Protein AF-X1APF7-F1 (afdb_monomer)

Sequence (61 aa):
CTPIDFLMLKPNSLRTPYTNIELAHSLNKPLRLAQKMSYCLRKMEMVKVVGKKGRSFLFDF

Solvent-accessible surface area (backbone atoms only — not comparable to full-atom values): 3601 Å² total; per-residue (Å²): 136,60,81,65,61,62,59,70,69,53,50,90,83,58,63,79,69,31,35,46,63,56,48,9,60,56,67,75,47,61,52,72,57,30,46,51,49,54,48,52,36,36,76,67,69,58,32,44,78,79,50,67,60,87,95,40,54,22,35,32,110

Structure (mmCIF, N/CA/C/O backbone):
data_AF-X1APF7-F1
#
_entry.id   AF-X1APF7-F1
#
loop_
_atom_site.group_PDB
_atom_site.id
_atom_site.type_symbol
_atom_site.label_atom_id
_atom_site.label_alt_id
_atom_site.label_comp_id
_atom_site.label_asym_id
_atom_site.label_entity_id
_atom_site.label_seq_id
_atom_site.pdbx_PDB_ins_code
_atom_site.Cartn_x
_atom_site.Cartn_y
_atom_site.Cartn_z
_atom_site.occupancy
_atom_site.B_iso_or_equiv
_atom_site.auth_seq_id
_atom_site.auth_comp_id
_atom_site.auth_asym_id
_atom_site.auth_atom_id
_atom_site.pdbx_PDB_model_num
ATOM 1 N N . CYS A 1 1 ? 20.889 0.976 -2.624 1.00 50.34 1 CYS A N 1
ATOM 2 C CA . CYS A 1 1 ? 19.435 0.750 -2.575 1.00 50.34 1 CYS A CA 1
ATOM 3 C C . CYS A 1 1 ? 18.777 1.627 -3.625 1.00 50.34 1 CYS A C 1
ATOM 5 O O . CYS A 1 1 ? 18.831 2.847 -3.499 1.00 50.34 1 CYS A O 1
ATOM 7 N N . THR A 1 2 ? 18.249 1.032 -4.688 1.00 61.91 2 THR A N 1
ATOM 8 C CA . THR A 1 2 ? 17.447 1.740 -5.690 1.00 61.91 2 THR A CA 1
ATOM 9 C C . THR A 1 2 ? 15.979 1.771 -5.239 1.00 61.91 2 THR A C 1
ATOM 11 O O . THR A 1 2 ? 15.575 0.928 -4.437 1.00 61.91 2 THR A O 1
ATOM 14 N N . PRO A 1 3 ? 15.149 2.716 -5.710 1.00 64.25 3 PRO A N 1
ATOM 15 C CA . PRO A 1 3 ? 13.722 2.773 -5.365 1.00 64.25 3 PRO A CA 1
ATOM 16 C C . PRO A 1 3 ? 12.950 1.459 -5.595 1.00 64.25 3 PRO A C 1
ATOM 18 O O . PRO A 1 3 ? 12.017 1.157 -4.854 1.00 64.25 3 PRO A O 1
ATOM 21 N N . ILE A 1 4 ? 13.385 0.648 -6.566 1.00 67.88 4 ILE A N 1
ATOM 22 C CA . ILE A 1 4 ? 12.840 -0.682 -6.881 1.00 67.88 4 ILE A CA 1
ATOM 23 C C . ILE A 1 4 ? 13.008 -1.681 -5.727 1.00 67.88 4 ILE A C 1
ATOM 25 O O . ILE A 1 4 ? 12.129 -2.519 -5.520 1.00 67.88 4 ILE A O 1
ATOM 29 N N . ASP A 1 5 ? 14.067 -1.561 -4.922 1.00 68.38 5 ASP A N 1
ATOM 30 C CA . ASP A 1 5 ? 14.299 -2.454 -3.777 1.00 68.38 5 ASP A CA 1
ATOM 31 C C . ASP A 1 5 ? 13.155 -2.346 -2.753 1.00 68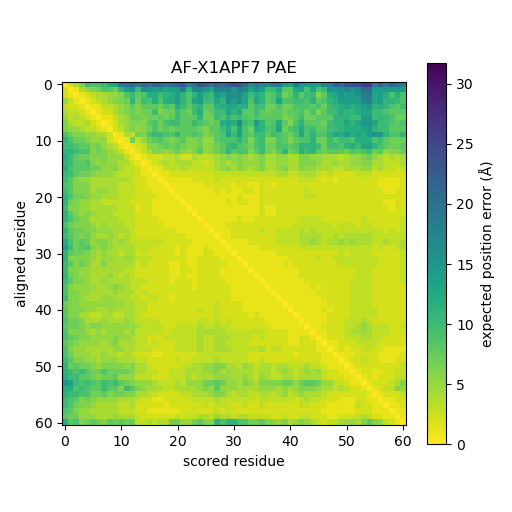.38 5 ASP A C 1
ATOM 33 O O . ASP A 1 5 ? 12.791 -3.322 -2.099 1.00 68.38 5 ASP A O 1
ATOM 37 N N . PHE A 1 6 ? 12.513 -1.175 -2.657 1.00 66.75 6 PHE A N 1
ATOM 38 C CA . PHE A 1 6 ? 11.345 -0.973 -1.799 1.00 66.75 6 PHE A CA 1
ATOM 39 C C . PHE A 1 6 ? 10.069 -1.611 -2.360 1.00 66.75 6 PHE A C 1
ATOM 41 O O . PHE A 1 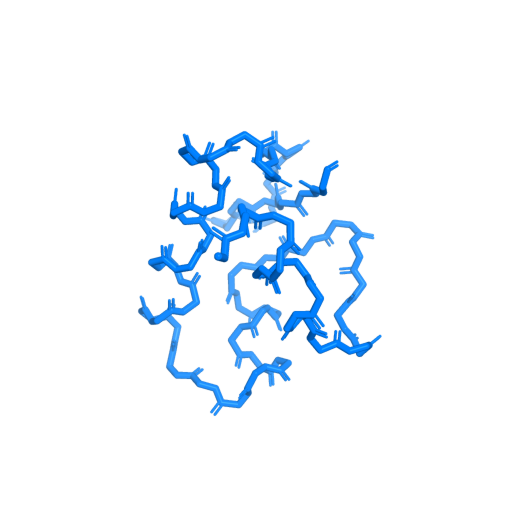6 ? 9.186 -1.968 -1.579 1.00 66.75 6 PHE A O 1
ATOM 48 N N . LEU A 1 7 ? 9.969 -1.796 -3.682 1.00 67.31 7 LEU A N 1
ATOM 49 C CA . LEU A 1 7 ? 8.870 -2.540 -4.306 1.00 67.31 7 LEU A CA 1
ATOM 50 C C . LEU A 1 7 ? 8.935 -4.025 -3.951 1.00 67.31 7 LEU A C 1
ATOM 52 O O . LEU A 1 7 ? 7.902 -4.652 -3.736 1.00 67.31 7 LEU A O 1
ATOM 56 N N . MET A 1 8 ? 10.146 -4.580 -3.857 1.00 69.19 8 MET A N 1
ATOM 57 C CA . MET A 1 8 ? 10.354 -5.986 -3.498 1.00 69.19 8 MET A CA 1
ATOM 58 C C . MET A 1 8 ? 9.999 -6.296 -2.039 1.00 69.19 8 MET A C 1
ATOM 60 O O . MET A 1 8 ? 9.710 -7.441 -1.710 1.00 69.19 8 MET A O 1
ATOM 64 N N . LEU A 1 9 ? 9.936 -5.280 -1.173 1.00 69.44 9 LEU A N 1
ATOM 65 C CA . LEU A 1 9 ? 9.443 -5.409 0.205 1.00 69.44 9 LEU A CA 1
ATOM 66 C C . LEU A 1 9 ? 7.907 -5.482 0.292 1.00 69.44 9 LEU A C 1
ATOM 68 O O . LEU A 1 9 ? 7.346 -5.534 1.391 1.00 69.44 9 LEU A O 1
ATOM 72 N N . LYS A 1 10 ? 7.206 -5.461 -0.848 1.00 70.75 10 LYS A N 1
ATOM 73 C CA . LYS A 1 10 ? 5.753 -5.607 -0.910 1.00 70.75 10 LYS A CA 1
ATOM 74 C C . LYS A 1 10 ? 5.330 -6.983 -0.371 1.00 70.75 10 LYS A C 1
ATOM 76 O O . LYS A 1 10 ? 5.854 -8.005 -0.808 1.00 70.75 10 LYS A O 1
ATOM 81 N N . PRO A 1 11 ? 4.294 -7.049 0.481 1.00 73.19 11 PRO A N 1
ATOM 82 C CA . PRO A 1 11 ? 3.665 -8.313 0.834 1.00 73.19 11 PRO A CA 1
ATOM 83 C C . PRO A 1 11 ? 3.088 -8.988 -0.413 1.00 73.19 11 PRO A C 1
ATOM 85 O O . PRO A 1 11 ? 2.249 -8.407 -1.108 1.00 73.19 11 PRO A O 1
ATOM 88 N N . ASN A 1 12 ? 3.471 -10.239 -0.670 1.00 74.25 12 ASN A N 1
ATOM 89 C CA . ASN A 1 12 ? 2.944 -11.031 -1.792 1.00 74.25 12 ASN A CA 1
ATOM 90 C C . ASN A 1 12 ? 1.405 -11.140 -1.782 1.00 74.25 12 ASN A C 1
ATOM 92 O O . ASN A 1 12 ? 0.789 -11.354 -2.822 1.00 74.25 12 ASN A O 1
ATOM 96 N N . SER A 1 13 ? 0.777 -10.947 -0.620 1.00 79.25 13 SER A N 1
ATOM 97 C CA . SER A 1 13 ? -0.674 -10.960 -0.427 1.00 79.25 13 SER A CA 1
ATOM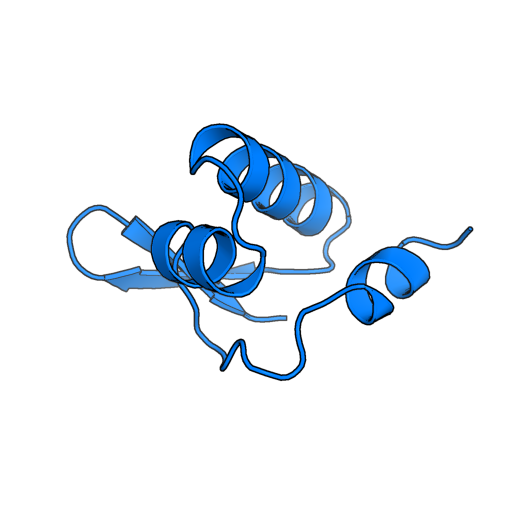 98 C C . SER A 1 13 ? -1.401 -9.700 -0.916 1.00 79.25 13 SER A C 1
ATOM 100 O O . SER A 1 13 ? -2.625 -9.729 -1.056 1.00 79.25 13 SER A O 1
ATOM 102 N N . LEU A 1 14 ? -0.696 -8.595 -1.189 1.00 86.44 14 LEU A N 1
ATOM 103 C CA . LEU A 1 14 ? -1.321 -7.342 -1.611 1.00 86.44 14 LEU A CA 1
ATOM 104 C 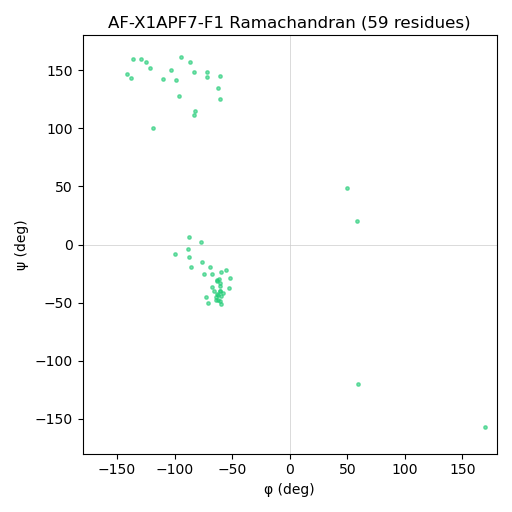C . LEU A 1 14 ? -1.602 -7.355 -3.122 1.00 86.44 14 LEU A C 1
ATOM 106 O O . LEU A 1 14 ? -0.684 -7.321 -3.945 1.00 86.44 14 LEU A O 1
ATOM 110 N N . ARG A 1 15 ? -2.882 -7.390 -3.492 1.00 87.31 15 ARG A N 1
ATOM 111 C CA . ARG A 1 15 ? -3.342 -7.287 -4.888 1.00 87.31 15 ARG A CA 1
ATOM 112 C C . ARG A 1 15 ? -3.429 -5.824 -5.315 1.00 87.31 15 ARG A C 1
ATOM 114 O O . ARG A 1 15 ? -3.730 -4.982 -4.479 1.00 87.31 15 ARG A O 1
ATOM 121 N N . THR A 1 16 ? -3.194 -5.527 -6.591 1.00 88.44 16 THR A N 1
ATOM 122 C CA . THR A 1 16 ? -3.421 -4.187 -7.150 1.00 88.44 16 THR A CA 1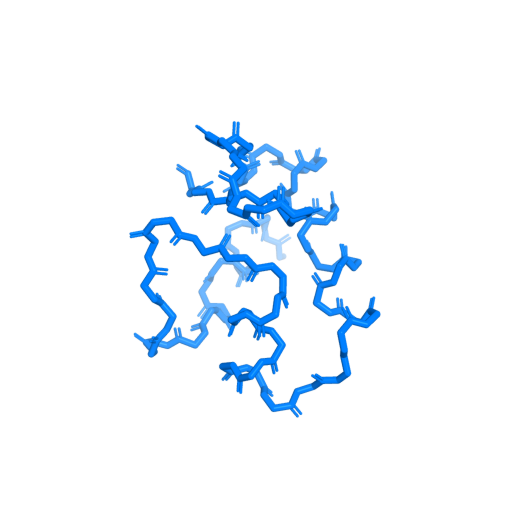
ATOM 123 C C . THR A 1 16 ? -4.721 -4.136 -7.972 1.00 88.44 16 THR A C 1
ATOM 125 O O . THR A 1 16 ? -5.132 -5.168 -8.508 1.00 88.44 16 THR A O 1
ATOM 128 N N . PRO A 1 17 ? -5.405 -2.977 -8.048 1.00 92.88 17 PRO A N 1
ATOM 129 C CA . PRO A 1 17 ? -5.135 -1.761 -7.283 1.00 92.88 17 PRO A CA 1
ATOM 130 C C . PRO A 1 17 ? -5.529 -1.910 -5.805 1.00 92.88 17 PRO A C 1
ATOM 132 O O . PRO A 1 17 ? -6.478 -2.618 -5.473 1.00 92.88 17 PRO A O 1
ATOM 135 N N . TYR A 1 18 ? -4.811 -1.225 -4.915 1.00 92.88 18 TYR A N 1
ATOM 136 C CA . TYR A 1 18 ? -5.015 -1.303 -3.465 1.00 92.88 18 TYR A CA 1
ATOM 137 C C . TYR A 1 18 ? -5.249 0.061 -2.823 1.00 92.88 18 TYR A C 1
ATOM 139 O O . TYR A 1 18 ? -4.816 1.106 -3.302 1.00 92.88 18 TYR A O 1
ATOM 147 N N . THR A 1 19 ? -5.896 0.055 -1.669 1.00 95.25 19 THR A N 1
ATOM 148 C CA . THR A 1 19 ? -6.016 1.202 -0.770 1.00 95.25 19 THR A CA 1
ATOM 149 C C . THR A 1 19 ? -4.929 1.179 0.304 1.00 95.25 19 THR A C 1
ATOM 151 O O . THR A 1 19 ? -4.364 0.138 0.635 1.00 95.25 19 THR A O 1
ATOM 154 N N . ASN A 1 20 ? -4.680 2.323 0.948 1.00 93.69 20 ASN A N 1
ATOM 155 C CA . ASN A 1 20 ? -3.779 2.376 2.110 1.00 93.69 20 ASN A CA 1
ATOM 156 C C . ASN A 1 20 ? -4.239 1.485 3.279 1.00 93.69 20 ASN A C 1
ATOM 158 O O . ASN A 1 20 ? -3.411 1.095 4.096 1.00 93.69 20 ASN A O 1
ATOM 162 N N . ILE A 1 21 ? -5.537 1.169 3.361 1.00 94.12 21 ILE A N 1
ATOM 163 C CA . ILE A 1 21 ? -6.094 0.243 4.355 1.00 94.12 21 ILE A CA 1
ATOM 164 C C . ILE A 1 21 ? -5.658 -1.187 4.027 1.00 94.12 21 ILE A C 1
ATOM 166 O O . ILE A 1 21 ? -5.092 -1.861 4.882 1.00 94.12 21 ILE A O 1
ATOM 170 N N . GLU A 1 22 ? -5.844 -1.625 2.780 1.00 93.19 22 GLU A N 1
ATOM 171 C CA . GLU A 1 22 ? -5.405 -2.950 2.317 1.00 93.19 22 GLU A CA 1
ATOM 172 C C . GLU A 1 22 ? -3.877 -3.106 2.451 1.00 93.19 22 GLU A C 1
ATOM 174 O O . GLU A 1 22 ? -3.407 -4.130 2.947 1.00 93.19 22 GLU A O 1
ATOM 179 N N . LEU A 1 23 ? -3.102 -2.058 2.139 1.00 91.50 23 LEU A N 1
ATOM 180 C CA . LEU A 1 23 ? -1.654 -2.026 2.381 1.00 91.50 23 LEU A CA 1
ATOM 181 C C . LEU A 1 23 ? -1.319 -2.184 3.875 1.00 91.50 23 LEU A C 1
ATOM 183 O O . LEU A 1 23 ? -0.489 -3.020 4.229 1.00 91.50 23 LEU A O 1
ATOM 187 N N . ALA A 1 24 ? -1.980 -1.428 4.756 1.00 92.62 24 ALA A N 1
ATOM 188 C CA . ALA A 1 24 ? -1.764 -1.494 6.202 1.00 92.62 24 ALA A CA 1
ATOM 189 C C . ALA A 1 24 ? -2.040 -2.896 6.769 1.00 92.62 24 ALA A C 1
ATOM 191 O O . ALA A 1 24 ? -1.224 -3.420 7.530 1.00 92.62 24 ALA A O 1
ATOM 192 N N . HIS A 1 25 ? -3.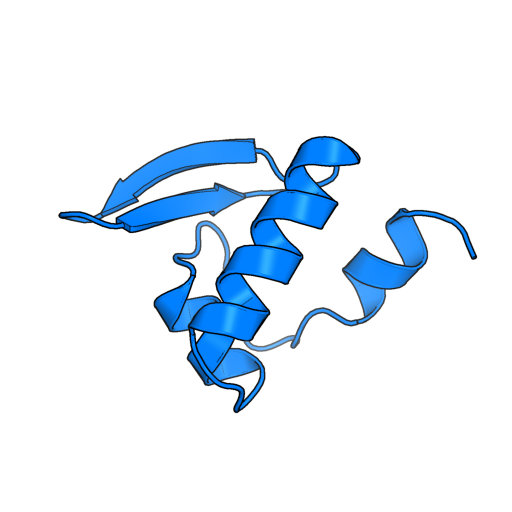139 -3.525 6.341 1.00 92.19 25 HIS A N 1
ATOM 193 C CA . HIS A 1 25 ? -3.472 -4.899 6.714 1.00 92.19 25 HIS A CA 1
ATOM 194 C C . HIS A 1 25 ? -2.439 -5.900 6.196 1.00 92.19 25 HIS A C 1
ATOM 196 O O . HIS A 1 25 ? -1.979 -6.739 6.964 1.00 92.19 25 HIS A O 1
ATOM 202 N N . SER A 1 26 ? -2.021 -5.786 4.931 1.00 90.50 26 SER A N 1
ATOM 203 C CA . SER A 1 26 ?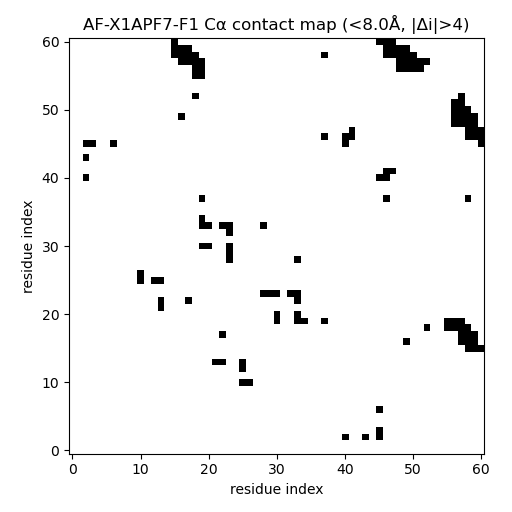 -1.035 -6.703 4.341 1.00 90.50 26 SER A CA 1
ATOM 204 C C . SER A 1 26 ? 0.339 -6.635 5.019 1.00 90.50 26 SER A C 1
ATOM 206 O O . SER A 1 26 ? 1.037 -7.640 5.099 1.00 90.50 26 SER A O 1
ATOM 208 N N . LEU A 1 27 ? 0.709 -5.462 5.543 1.00 87.25 27 LEU A N 1
ATOM 209 C CA . LEU A 1 27 ? 1.956 -5.237 6.275 1.00 87.25 27 LEU A CA 1
ATOM 210 C C . LEU A 1 27 ? 1.839 -5.535 7.776 1.00 87.25 27 LEU A C 1
ATOM 212 O O . LEU A 1 27 ? 2.854 -5.528 8.472 1.00 87.25 27 LEU A O 1
ATOM 216 N N . ASN A 1 28 ? 0.621 -5.734 8.291 1.00 90.12 28 ASN A N 1
ATOM 217 C CA . ASN A 1 28 ? 0.317 -5.730 9.722 1.00 90.12 28 ASN A CA 1
ATOM 218 C C . ASN A 1 28 ? 0.900 -4.487 10.434 1.00 90.12 28 ASN A C 1
ATOM 220 O O . ASN A 1 28 ? 1.619 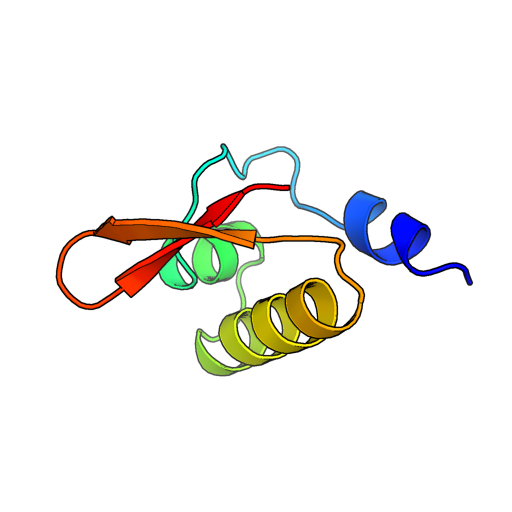-4.576 11.434 1.00 90.12 28 ASN A O 1
ATOM 224 N N . LYS A 1 29 ? 0.654 -3.300 9.860 1.00 91.69 29 LYS A N 1
ATOM 225 C CA . LYS A 1 29 ? 1.162 -2.011 10.355 1.00 91.69 29 LYS A CA 1
ATOM 226 C C . LYS A 1 29 ? 0.048 -0.971 10.485 1.00 91.69 29 LYS A C 1
ATOM 228 O O . LYS A 1 29 ? -0.972 -1.069 9.808 1.00 91.69 29 LYS A O 1
ATOM 233 N N . PRO A 1 30 ? 0.249 0.084 11.297 1.00 95.12 30 PRO A N 1
ATOM 234 C CA . PRO A 1 30 ? -0.710 1.179 11.394 1.00 95.12 30 PRO A CA 1
ATOM 235 C C . PRO A 1 30 ? -0.926 1.893 10.053 1.00 95.12 30 PRO A C 1
ATOM 237 O O . PRO A 1 30 ? 0.025 2.137 9.305 1.00 95.12 30 PRO A O 1
ATOM 240 N N . LEU A 1 31 ? -2.159 2.347 9.802 1.00 93.44 31 LEU A N 1
ATOM 241 C CA . LEU A 1 31 ? -2.548 3.055 8.574 1.00 93.44 31 LEU A CA 1
ATOM 242 C C . LEU A 1 31 ? -1.648 4.260 8.254 1.00 93.44 31 LEU A C 1
ATOM 244 O O . LEU A 1 31 ? -1.311 4.500 7.096 1.00 93.44 31 LEU A O 1
ATOM 248 N N . ARG A 1 32 ? -1.211 5.001 9.280 1.00 93.50 32 ARG A N 1
ATOM 249 C CA . ARG A 1 32 ? -0.319 6.159 9.114 1.00 93.50 32 ARG A CA 1
ATOM 250 C C . ARG A 1 32 ? 1.023 5.779 8.483 1.00 93.50 32 ARG A C 1
ATOM 252 O O . ARG A 1 32 ? 1.586 6.581 7.741 1.00 93.50 32 ARG A O 1
ATOM 259 N N . LEU A 1 33 ? 1.540 4.580 8.763 1.00 90.06 33 LEU A N 1
ATOM 260 C CA . LEU A 1 33 ? 2.782 4.100 8.159 1.00 90.06 33 LEU A CA 1
ATOM 261 C C . LEU A 1 33 ? 2.557 3.730 6.690 1.00 90.06 33 LEU A C 1
ATOM 263 O O . LEU A 1 33 ? 3.309 4.187 5.835 1.00 90.06 33 LEU A O 1
ATOM 267 N N . ALA A 1 34 ? 1.473 3.010 6.391 1.00 91.50 34 ALA A N 1
ATOM 268 C CA . ALA A 1 34 ? 1.088 2.671 5.021 1.00 91.50 34 ALA A CA 1
ATOM 269 C C . ALA A 1 34 ? 0.882 3.924 4.146 1.00 91.50 34 ALA A C 1
ATOM 271 O O . ALA A 1 34 ? 1.368 3.987 3.023 1.00 91.50 34 ALA A O 1
ATOM 272 N N . GLN A 1 35 ? 0.247 4.973 4.680 1.00 92.50 35 GLN A N 1
ATOM 273 C CA . GLN A 1 35 ? 0.082 6.250 3.976 1.00 92.50 35 GLN A CA 1
ATOM 274 C C . GLN A 1 35 ? 1.419 6.928 3.652 1.00 92.50 35 GLN A C 1
ATOM 276 O O . GLN A 1 35 ? 1.590 7.428 2.540 1.00 92.50 35 GLN A O 1
ATOM 281 N N . LYS A 1 36 ? 2.369 6.940 4.600 1.00 92.31 36 LYS A N 1
ATOM 282 C CA . LYS A 1 36 ? 3.722 7.464 4.358 1.00 92.31 36 LYS A CA 1
ATOM 283 C C . LYS A 1 36 ? 4.445 6.648 3.288 1.00 92.31 36 LYS A C 1
ATOM 285 O O . LYS A 1 36 ? 5.054 7.242 2.408 1.00 92.31 36 LYS A O 1
ATOM 290 N N . MET A 1 37 ? 4.331 5.320 3.324 1.00 89.56 37 MET A N 1
ATOM 291 C CA . MET A 1 37 ? 4.916 4.443 2.304 1.00 89.56 37 MET A CA 1
ATOM 292 C C . MET A 1 37 ? 4.355 4.751 0.916 1.00 89.56 37 MET A C 1
ATOM 294 O O . MET A 1 37 ? 5.128 5.037 0.008 1.00 89.56 37 MET A O 1
ATOM 298 N N . SER A 1 38 ? 3.029 4.797 0.760 1.00 90.44 38 SER A N 1
ATOM 299 C CA . SER A 1 38 ? 2.397 5.149 -0.517 1.00 90.44 38 SER A CA 1
ATOM 300 C C . SER A 1 38 ? 2.772 6.553 -0.987 1.00 90.44 38 SER A C 1
ATOM 302 O O . SER A 1 38 ? 2.957 6.771 -2.179 1.00 90.44 38 SER A O 1
ATOM 304 N N . TYR A 1 39 ? 2.930 7.515 -0.072 1.00 91.19 39 TYR A N 1
ATOM 305 C CA . TYR A 1 39 ? 3.419 8.851 -0.415 1.00 91.19 39 TYR A CA 1
ATOM 306 C C . TYR A 1 39 ? 4.856 8.821 -0.955 1.00 91.19 39 TYR A C 1
ATOM 308 O O . TYR A 1 39 ? 5.116 9.413 -2.002 1.00 91.19 39 TYR A O 1
ATOM 316 N N . CYS A 1 40 ? 5.768 8.123 -0.272 1.00 89.88 40 CYS A N 1
ATOM 317 C CA . CYS A 1 40 ? 7.159 7.985 -0.699 1.00 89.88 40 CYS A CA 1
ATOM 318 C C . CYS A 1 40 ? 7.257 7.273 -2.051 1.00 89.88 40 CYS A C 1
ATOM 320 O O . CYS A 1 40 ? 7.909 7.781 -2.956 1.00 89.88 40 CYS A O 1
ATOM 322 N N . LEU A 1 41 ? 6.556 6.149 -2.217 1.00 88.44 41 LEU A N 1
ATOM 323 C CA . LEU A 1 41 ? 6.523 5.400 -3.474 1.00 88.44 41 LEU A CA 1
ATOM 324 C C . LEU A 1 41 ? 5.956 6.249 -4.616 1.00 88.44 41 LEU A C 1
ATOM 326 O O . LEU A 1 41 ? 6.506 6.240 -5.710 1.00 88.44 41 LEU A O 1
ATOM 330 N N . ARG A 1 42 ? 4.918 7.054 -4.354 1.00 90.38 42 ARG A N 1
ATOM 331 C CA . ARG A 1 42 ? 4.358 7.969 -5.357 1.00 90.38 42 ARG A CA 1
ATOM 332 C C . ARG A 1 42 ? 5.342 9.068 -5.744 1.00 90.38 42 ARG A C 1
ATOM 334 O O . ARG A 1 42 ? 5.423 9.430 -6.908 1.00 90.38 42 ARG A O 1
ATOM 341 N N . LYS A 1 43 ? 6.081 9.619 -4.776 1.00 91.44 43 LYS A N 1
ATOM 342 C CA . LYS A 1 43 ? 7.130 10.620 -5.035 1.00 91.44 43 LYS A CA 1
ATOM 343 C C . LYS A 1 43 ? 8.328 10.045 -5.786 1.00 91.44 43 LYS A C 1
ATOM 345 O O . LYS A 1 43 ? 8.999 10.799 -6.474 1.00 91.44 43 LYS A O 1
ATOM 350 N N . MET A 1 44 ? 8.561 8.744 -5.660 1.00 88.56 44 MET A N 1
ATOM 351 C CA . MET A 1 44 ? 9.554 8.000 -6.432 1.00 88.56 44 MET A CA 1
ATOM 352 C C . MET A 1 44 ? 9.003 7.471 -7.765 1.00 88.56 44 MET A C 1
ATOM 354 O O . MET A 1 44 ? 9.690 6.695 -8.414 1.00 88.56 44 MET A O 1
ATOM 358 N N . GLU A 1 45 ? 7.773 7.844 -8.146 1.00 88.88 45 GLU A N 1
ATOM 359 C CA . GLU A 1 45 ? 7.100 7.400 -9.381 1.00 88.88 45 GLU A CA 1
ATOM 360 C C . GLU A 1 45 ? 6.941 5.875 -9.501 1.00 88.88 45 GLU A C 1
ATOM 362 O O . GLU A 1 45 ? 6.697 5.342 -10.576 1.00 88.88 45 GLU A O 1
ATOM 367 N N . MET A 1 46 ? 7.026 5.170 -8.371 1.00 88.44 46 MET A N 1
ATOM 368 C CA . MET A 1 46 ? 6.891 3.715 -8.290 1.00 88.44 46 MET A CA 1
ATOM 369 C C . MET A 1 46 ? 5.433 3.267 -8.163 1.00 88.44 46 MET A C 1
ATOM 371 O O . MET A 1 46 ? 5.142 2.096 -8.356 1.00 88.44 46 MET A O 1
ATOM 375 N N . VAL A 1 47 ? 4.533 4.166 -7.746 1.00 90.00 47 VAL A N 1
ATOM 376 C CA . VAL A 1 47 ? 3.085 3.917 -7.683 1.00 90.00 47 VAL A CA 1
ATOM 377 C C . VAL A 1 47 ? 2.312 5.155 -8.108 1.00 90.00 47 VAL A C 1
ATOM 379 O O . VAL A 1 47 ? 2.682 6.290 -7.793 1.00 90.00 47 VAL A O 1
ATOM 382 N N . LYS A 1 48 ? 1.169 4.941 -8.744 1.00 93.62 48 LYS A N 1
ATOM 383 C CA . LYS A 1 48 ? 0.252 5.972 -9.229 1.00 93.62 48 LYS A CA 1
ATOM 384 C C . LYS A 1 48 ? -1.126 5.813 -8.603 1.00 93.62 48 LYS A C 1
ATOM 386 O O . LYS A 1 48 ? -1.551 4.723 -8.233 1.00 93.62 48 LYS A O 1
ATOM 391 N N . VAL A 1 49 ? -1.840 6.929 -8.480 1.00 95.19 49 VAL A N 1
ATOM 392 C CA . VAL A 1 49 ? -3.251 6.905 -8.082 1.00 95.19 49 VAL A CA 1
ATOM 393 C C . VAL A 1 49 ? -4.077 6.607 -9.327 1.00 95.19 49 VAL A C 1
ATOM 395 O O . VAL A 1 49 ? -4.114 7.426 -10.239 1.00 95.19 49 VAL A O 1
ATOM 398 N N . VAL A 1 50 ? -4.743 5.456 -9.354 1.00 96.12 50 VAL A N 1
ATOM 399 C CA . VAL A 1 50 ? -5.575 5.014 -10.490 1.00 96.12 50 VAL A CA 1
ATOM 400 C C . VAL A 1 50 ? -7.066 5.252 -10.267 1.00 96.12 50 VAL A C 1
ATOM 402 O O . VAL A 1 50 ? -7.870 5.082 -11.177 1.00 96.12 50 VAL A O 1
ATOM 405 N N . GLY A 1 51 ? -7.460 5.661 -9.059 1.00 94.75 51 GLY A N 1
ATOM 406 C CA . GLY A 1 51 ? -8.854 5.958 -8.754 1.00 94.75 51 GLY A CA 1
ATOM 407 C C . GLY A 1 51 ? -9.123 6.161 -7.270 1.00 94.75 51 GLY A C 1
ATOM 408 O O . GLY A 1 51 ? -8.228 6.486 -6.481 1.00 94.75 51 GLY A O 1
ATOM 409 N N . LYS A 1 52 ? -10.385 5.964 -6.880 1.00 94.38 52 LYS A N 1
ATOM 410 C CA . LYS A 1 52 ? -10.852 6.049 -5.493 1.00 94.38 52 LYS A CA 1
ATOM 411 C C . LYS A 1 52 ? -11.831 4.919 -5.175 1.00 94.38 52 LYS A C 1
ATOM 413 O O . LYS A 1 52 ? -12.662 4.566 -6.002 1.00 94.38 52 LYS A O 1
ATOM 418 N N . LYS A 1 53 ? -11.761 4.408 -3.947 1.00 91.44 53 LYS A N 1
ATOM 419 C CA . LYS A 1 53 ? -12.724 3.484 -3.333 1.00 91.44 53 LYS A CA 1
ATOM 420 C C . LYS A 1 53 ? -13.301 4.179 -2.101 1.00 91.44 53 LYS A C 1
ATOM 422 O O . LYS A 1 53 ? -12.637 4.297 -1.069 1.00 91.44 53 LYS A O 1
ATOM 427 N N . GLY A 1 54 ? -14.505 4.735 -2.238 1.00 91.12 54 GLY A N 1
ATOM 428 C CA . GLY A 1 54 ? -15.089 5.625 -1.231 1.00 91.12 54 GLY A CA 1
ATOM 429 C C . GLY A 1 54 ? -14.205 6.854 -0.981 1.00 91.12 54 GLY A C 1
ATOM 430 O O . GLY A 1 54 ? -13.918 7.621 -1.898 1.00 91.12 54 GLY A O 1
ATOM 431 N N . ARG A 1 55 ? -13.742 7.031 0.264 1.00 89.94 55 ARG A N 1
ATOM 432 C CA . ARG A 1 55 ? -12.836 8.130 0.661 1.00 89.94 55 ARG A CA 1
ATOM 433 C C . ARG A 1 55 ? -11.346 7.799 0.497 1.00 89.94 55 ARG A C 1
ATOM 435 O O . ARG A 1 55 ? -10.506 8.656 0.755 1.00 89.94 55 ARG A O 1
ATOM 442 N N . SER A 1 56 ? -10.998 6.575 0.103 1.00 91.56 56 SER A N 1
ATOM 443 C CA . SER A 1 56 ? -9.607 6.137 -0.047 1.00 91.56 56 SER A CA 1
ATOM 444 C C . SER A 1 56 ? -9.149 6.203 -1.500 1.00 91.56 56 SER A C 1
ATOM 446 O O . SER A 1 56 ? -9.899 5.857 -2.408 1.00 91.56 56 SER A O 1
ATOM 448 N N . PHE A 1 57 ? -7.901 6.615 -1.725 1.00 93.88 57 PHE A N 1
ATOM 449 C CA . PHE A 1 57 ? -7.258 6.485 -3.033 1.00 93.88 57 PHE A CA 1
ATOM 450 C C . PHE A 1 57 ? -6.921 5.024 -3.329 1.00 93.88 57 PHE A C 1
ATOM 452 O O . PHE A 1 57 ? -6.541 4.282 -2.419 1.00 93.88 57 PHE A O 1
ATOM 459 N N . LEU A 1 58 ? -7.054 4.651 -4.598 1.00 95.25 58 LEU A N 1
ATOM 460 C CA . LEU A 1 58 ? -6.572 3.393 -5.148 1.00 95.25 58 LEU A CA 1
ATOM 461 C C . LEU A 1 58 ? -5.210 3.627 -5.795 1.00 95.25 58 LEU A C 1
ATOM 463 O O . LEU A 1 58 ? -5.065 4.532 -6.619 1.00 95.25 58 LEU A O 1
ATOM 467 N N . PHE A 1 59 ? -4.240 2.815 -5.403 1.00 93.56 59 PHE A N 1
ATOM 468 C CA . PHE A 1 59 ? -2.868 2.836 -5.877 1.00 93.56 59 PHE A CA 1
ATOM 469 C C . PHE A 1 59 ? -2.589 1.601 -6.722 1.00 93.56 59 PHE A C 1
ATOM 471 O O . PHE A 1 59 ? -3.054 0.505 -6.405 1.00 93.56 59 PHE A O 1
ATOM 478 N N . ASP A 1 60 ? -1.813 1.798 -7.774 1.00 91.19 60 ASP A N 1
ATOM 479 C CA . ASP A 1 60 ? -1.260 0.745 -8.617 1.00 91.19 60 ASP A CA 1
ATOM 480 C C . ASP A 1 60 ? 0.206 1.069 -8.911 1.00 91.19 60 ASP A C 1
ATOM 482 O O . ASP A 1 60 ? 0.609 2.225 -8.751 1.00 91.19 60 ASP A O 1
ATOM 486 N N . PHE A 1 61 ? 0.987 0.067 -9.297 1.00 83.06 61 PHE A N 1
ATOM 487 C CA . PHE A 1 61 ? 2.380 0.260 -9.703 1.00 83.06 61 PHE A CA 1
ATOM 488 C C . PHE A 1 61 ? 2.465 0.864 -11.118 1.00 83.06 61 PHE A C 1
ATOM 490 O O . PHE A 1 61 ? 1.545 0.647 -11.947 1.00 83.06 61 PHE A O 1
#

pLDDT: mean 86.45, std 10.39, range [50.34, 96.12]

Mean predicted aligned error: 4.42 Å

Foldseek 3Di:
DQLVVLVVVQQPPQDPQDWLVSRCVSVVHDSVVSVVSQVVCVVVVNKDFPQDDVPTTTIDD

Secondary structure (DSSP, 8-state):
--HHHHHHTS-TT-PSSEEHHHHHHHHT--HHHHHHHHHHHHHTTS-EEEEEETTEEEEE-

Radius of gyration: 10.69 Å; Cα contacts (8 Å, |Δi|>4): 70; chains: 1; bounding box: 34×22×22 Å

Organism: NCBI:txid412755

Nearest PDB structures (foldseek):
  4ija-assembly1_A  TM=7.344E-01  e=7.514E-02  Staphylococcus aureus subsp. aureus N315
  5ffx-assembly1_A  TM=7.473E-01  e=9.782E-02  Staphylococcus aureus
  3eco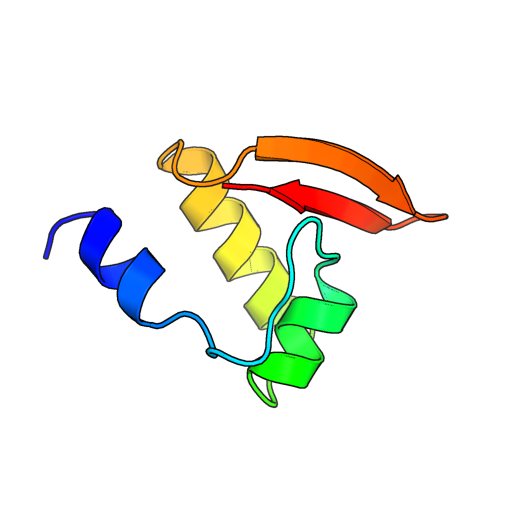-assembly1_A  TM=7.184E-01  e=1.552E-01  Staphylococcus aureus subsp. aureus Mu50
  2obp-assembly2_B  TM=6.487E-01  e=1.116E-01  Cupriavidus pinatubonensis JMP134
  3fm5-assembly3_B  TM=7.028E-01  e=1.560E+00  Rhodococcus jostii RHA1